Protein AF-A0A925MTS5-F1 (afdb_monomer_lite)

Structure (mmCIF, N/CA/C/O backbone):
data_AF-A0A925MTS5-F1
#
_entry.id   AF-A0A925MTS5-F1
#
loop_
_atom_site.group_PDB
_atom_site.id
_atom_site.type_symbol
_atom_site.label_atom_id
_atom_site.label_alt_id
_atom_site.label_comp_id
_atom_site.label_asym_id
_atom_site.label_entity_id
_atom_site.label_seq_id
_atom_site.pdbx_PDB_ins_code
_atom_site.Cartn_x
_atom_site.Cartn_y
_atom_site.Cartn_z
_atom_site.occupancy
_atom_site.B_iso_or_equiv
_atom_site.auth_seq_id
_atom_site.auth_comp_id
_atom_site.auth_asym_id
_atom_site.auth_atom_id
_atom_site.pdbx_PDB_model_num
ATOM 1 N N . TRP A 1 1 ? 4.353 -8.964 -6.089 1.00 87.31 1 TRP A N 1
ATOM 2 C CA . TRP A 1 1 ? 4.571 -7.599 -5.549 1.00 87.31 1 TRP A CA 1
ATOM 3 C C . TRP A 1 1 ? 5.941 -7.515 -4.865 1.00 87.31 1 TRP A C 1
ATOM 5 O O . TRP A 1 1 ? 6.515 -8.563 -4.602 1.00 87.31 1 TRP A O 1
ATOM 15 N N . GLU A 1 2 ? 6.490 -6.322 -4.579 1.00 94.25 2 GLU A N 1
ATOM 16 C CA . GLU A 1 2 ? 7.805 -6.181 -3.898 1.00 94.25 2 GLU A CA 1
ATOM 17 C C . GLU A 1 2 ? 7.829 -6.882 -2.528 1.00 94.25 2 GLU A C 1
ATOM 19 O O . GLU A 1 2 ? 8.779 -7.600 -2.224 1.00 94.25 2 GLU A O 1
ATOM 24 N N . ASN A 1 3 ? 6.754 -6.755 -1.743 1.00 94.88 3 ASN A N 1
ATOM 25 C CA . ASN A 1 3 ? 6.643 -7.386 -0.426 1.00 94.88 3 ASN A CA 1
ATOM 26 C C . ASN A 1 3 ? 6.758 -8.922 -0.492 1.00 94.88 3 ASN A C 1
ATOM 28 O O . ASN A 1 3 ? 7.378 -9.530 0.372 1.00 94.88 3 ASN A O 1
ATOM 32 N N . GLU A 1 4 ? 6.189 -9.551 -1.526 1.00 93.75 4 GLU A N 1
ATOM 33 C CA . GLU A 1 4 ? 6.253 -11.006 -1.732 1.00 93.75 4 GLU A CA 1
ATOM 34 C C . GLU A 1 4 ? 7.646 -11.455 -2.171 1.00 93.75 4 GLU A C 1
ATOM 36 O O . GLU A 1 4 ? 8.086 -12.531 -1.785 1.00 93.75 4 GLU A O 1
ATOM 41 N N . ALA A 1 5 ? 8.350 -10.636 -2.957 1.00 93.56 5 ALA A N 1
ATOM 42 C CA . ALA A 1 5 ? 9.717 -10.938 -3.363 1.00 93.56 5 ALA A CA 1
ATOM 43 C C . ALA A 1 5 ? 10.683 -10.862 -2.169 1.00 93.56 5 ALA A C 1
ATOM 45 O O . ALA A 1 5 ? 11.510 -11.752 -1.988 1.00 93.56 5 ALA A O 1
ATOM 46 N N . LEU A 1 6 ? 10.529 -9.847 -1.311 1.00 94.25 6 LEU A N 1
ATOM 47 C CA . LEU A 1 6 ? 11.276 -9.740 -0.054 1.00 94.25 6 LEU A CA 1
ATOM 48 C C . LEU A 1 6 ? 10.934 -10.889 0.906 1.00 94.25 6 LEU A C 1
ATOM 50 O O . LEU A 1 6 ? 11.839 -11.468 1.505 1.00 94.25 6 LEU A O 1
ATOM 54 N N . LEU A 1 7 ? 9.656 -11.277 0.988 1.00 94.44 7 LEU A N 1
ATOM 55 C CA . LEU A 1 7 ? 9.232 -12.447 1.757 1.00 94.44 7 LEU A CA 1
ATOM 56 C C . LEU A 1 7 ? 9.855 -13.739 1.210 1.00 94.44 7 LEU A C 1
ATOM 58 O O . LEU A 1 7 ? 10.333 -14.558 1.984 1.00 94.44 7 LEU A O 1
ATOM 62 N N . ALA A 1 8 ? 9.898 -13.923 -0.111 1.00 94.25 8 ALA A N 1
ATOM 63 C CA . ALA A 1 8 ? 10.513 -15.097 -0.722 1.00 94.25 8 ALA A CA 1
ATOM 64 C C . ALA A 1 8 ? 12.014 -15.186 -0.405 1.00 94.25 8 ALA A C 1
ATOM 66 O O . ALA A 1 8 ? 12.491 -16.266 -0.071 1.00 94.25 8 ALA A O 1
ATOM 67 N N . ILE A 1 9 ? 12.743 -14.064 -0.439 1.00 94.00 9 ILE A N 1
ATOM 68 C CA . ILE A 1 9 ? 14.152 -14.020 -0.010 1.00 94.00 9 ILE A CA 1
ATOM 69 C C . ILE A 1 9 ? 14.283 -14.388 1.472 1.00 94.00 9 ILE A C 1
ATOM 71 O O . ILE A 1 9 ? 15.180 -15.150 1.830 1.00 94.00 9 ILE A O 1
ATOM 75 N N . HIS A 1 10 ? 13.395 -13.873 2.328 1.00 92.38 10 HIS A N 1
ATOM 76 C CA . HIS A 1 10 ? 13.394 -14.172 3.761 1.00 92.38 10 HIS A CA 1
ATOM 77 C C . HIS A 1 10 ? 13.138 -15.661 4.053 1.00 92.38 10 HIS A C 1
ATOM 79 O O . HIS A 1 10 ? 13.835 -16.248 4.876 1.00 92.38 10 HIS A O 1
ATOM 85 N N . GLU A 1 11 ? 12.165 -16.277 3.377 1.00 94.50 11 GLU A N 1
ATOM 86 C CA . GLU A 1 11 ? 11.746 -17.663 3.633 1.00 94.50 11 GLU A CA 1
ATOM 87 C C . GLU A 1 11 ? 12.635 -18.710 2.947 1.00 94.50 11 GLU A C 1
ATOM 89 O O . GLU A 1 11 ? 12.911 -19.762 3.521 1.00 94.50 11 GLU A O 1
ATOM 94 N N . LEU A 1 12 ? 13.070 -18.452 1.709 1.00 94.12 12 LEU A N 1
ATOM 95 C CA . LEU A 1 12 ? 13.826 -19.418 0.899 1.00 94.12 12 LEU A CA 1
ATOM 96 C C . LEU A 1 12 ? 15.343 -19.232 1.018 1.00 94.12 12 LEU A C 1
ATOM 98 O O . LEU A 1 12 ? 16.103 -20.157 0.731 1.00 94.12 12 LEU A O 1
ATOM 102 N N . GLY A 1 13 ? 15.781 -18.049 1.447 1.00 90.38 13 GLY A N 1
ATOM 103 C CA . GLY A 1 13 ? 17.179 -17.646 1.486 1.00 90.38 13 GLY A CA 1
ATOM 104 C C . GLY A 1 13 ? 17.657 -17.002 0.173 1.00 90.38 13 GLY A C 1
ATOM 105 O O . GLY A 1 13 ? 17.163 -17.327 -0.912 1.00 90.38 13 GLY A O 1
ATOM 106 N N . PRO A 1 14 ? 18.658 -16.105 0.250 1.00 88.25 14 PRO A N 1
ATOM 107 C CA . PRO A 1 14 ? 19.126 -15.308 -0.889 1.00 88.25 14 PRO A CA 1
ATOM 108 C C . PRO A 1 14 ? 19.841 -16.127 -1.977 1.00 88.25 14 PRO A C 1
ATOM 110 O O . PRO A 1 14 ? 19.995 -15.646 -3.093 1.00 88.25 14 PRO A O 1
ATOM 113 N N . ASP A 1 15 ? 20.254 -17.362 -1.680 1.00 93.25 15 ASP A N 1
ATOM 114 C CA . ASP A 1 15 ? 20.909 -18.249 -2.652 1.00 93.25 15 ASP A CA 1
ATOM 115 C C . ASP A 1 15 ? 19.905 -18.983 -3.561 1.00 93.25 15 ASP A C 1
ATOM 117 O O . ASP A 1 15 ? 20.300 -19.602 -4.549 1.00 93.25 15 ASP A O 1
ATOM 121 N N . GLN A 1 16 ? 18.611 -18.958 -3.217 1.00 95.38 16 GLN A N 1
ATOM 122 C CA . GLN A 1 16 ? 17.549 -19.623 -3.984 1.00 95.38 16 GLN A CA 1
ATOM 123 C C . GLN A 1 16 ? 16.827 -18.668 -4.933 1.00 95.38 16 GLN A C 1
ATOM 125 O O . GLN A 1 16 ? 16.352 -19.084 -5.990 1.00 95.38 16 GLN A O 1
ATOM 130 N N . VAL A 1 17 ? 16.715 -17.396 -4.544 1.00 92.88 17 VAL A N 1
ATOM 131 C CA . VAL A 1 17 ? 15.996 -16.366 -5.295 1.00 92.88 17 VAL A CA 1
ATOM 132 C C . VAL A 1 17 ? 16.724 -15.030 -5.212 1.00 92.88 17 VAL A C 1
ATOM 134 O O . VAL A 1 17 ? 17.207 -14.631 -4.156 1.00 92.88 17 VAL A O 1
ATOM 137 N N . GLU A 1 18 ? 16.742 -14.310 -6.330 1.00 91.00 18 GLU A N 1
ATOM 138 C CA . GLU A 1 18 ? 17.327 -12.976 -6.439 1.00 91.00 18 GLU A CA 1
ATOM 139 C C . GLU A 1 18 ? 16.231 -11.943 -6.734 1.00 91.00 18 GLU A C 1
ATOM 141 O O . GLU A 1 18 ? 15.391 -12.137 -7.617 1.00 91.00 18 GLU A O 1
ATOM 146 N N . LEU A 1 19 ? 16.250 -10.816 -6.014 1.00 91.75 19 LEU A N 1
ATOM 147 C CA . LEU A 1 19 ? 15.412 -9.661 -6.332 1.00 91.75 19 LEU A CA 1
ATOM 148 C C . LEU A 1 19 ? 16.134 -8.759 -7.334 1.00 91.75 19 LEU A C 1
ATOM 150 O O . LEU A 1 19 ? 17.036 -8.006 -6.971 1.00 91.75 19 LEU A O 1
ATOM 154 N N . VAL A 1 20 ? 15.672 -8.785 -8.582 1.00 92.62 20 VAL A N 1
ATOM 155 C CA . VAL A 1 20 ? 16.128 -7.864 -9.628 1.00 92.62 20 VAL A CA 1
ATOM 156 C C . VAL A 1 20 ?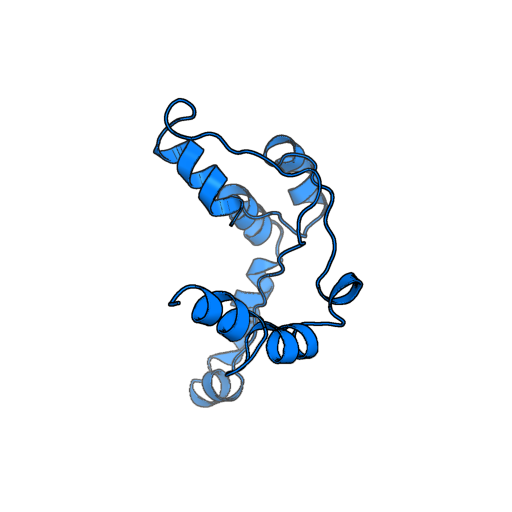 15.218 -6.637 -9.659 1.00 92.62 20 VAL A C 1
ATOM 158 O O . VAL A 1 20 ? 14.042 -6.728 -10.017 1.00 92.62 20 VAL A O 1
ATOM 161 N N . VAL A 1 21 ? 15.766 -5.475 -9.296 1.00 92.88 21 VAL A N 1
ATOM 162 C CA . VAL A 1 21 ? 15.035 -4.201 -9.298 1.00 92.88 21 VAL A CA 1
ATOM 163 C C . VAL A 1 21 ? 15.197 -3.504 -10.657 1.00 92.88 21 VAL A C 1
ATOM 165 O O . VAL A 1 21 ? 16.323 -3.189 -11.048 1.00 92.88 21 VAL A O 1
ATOM 168 N N . PRO A 1 22 ? 14.106 -3.249 -11.406 1.00 94.81 22 PRO A N 1
ATOM 169 C CA . PRO A 1 22 ? 14.189 -2.546 -12.683 1.00 94.81 22 PRO A CA 1
ATOM 170 C C . PRO A 1 22 ? 14.528 -1.057 -12.483 1.00 94.81 22 PRO A C 1
ATOM 172 O O . PRO A 1 22 ? 14.248 -0.494 -11.424 1.00 94.81 22 PRO A O 1
ATOM 175 N N . PRO A 1 23 ? 15.055 -0.365 -13.513 1.00 94.19 23 PRO A N 1
ATOM 176 C CA . PRO A 1 23 ? 15.403 1.058 -13.414 1.00 94.19 23 PRO A CA 1
ATOM 177 C C . PRO A 1 23 ? 14.188 1.977 -13.195 1.00 94.19 23 PRO A C 1
ATOM 179 O O . PRO A 1 23 ? 14.340 3.113 -12.746 1.00 94.19 23 PRO A O 1
ATOM 182 N N . ILE A 1 24 ? 12.987 1.500 -13.529 1.00 96.75 24 ILE A N 1
ATOM 183 C CA . ILE A 1 24 ? 11.717 2.192 -13.329 1.00 96.75 24 ILE A CA 1
ATOM 184 C C . ILE A 1 24 ? 10.620 1.168 -13.028 1.00 96.75 24 ILE A C 1
ATOM 186 O O . ILE A 1 24 ? 10.611 0.076 -13.596 1.00 96.75 24 ILE A O 1
ATOM 190 N N . SER A 1 25 ? 9.689 1.524 -12.147 1.00 97.06 25 SER A N 1
ATOM 191 C CA . SER A 1 25 ? 8.517 0.709 -11.821 1.00 97.06 25 SER A CA 1
ATOM 192 C C . SER A 1 25 ? 7.278 1.582 -11.588 1.00 97.06 25 SER A C 1
ATOM 194 O O . SER A 1 25 ? 7.340 2.806 -11.689 1.00 97.06 25 SER A O 1
ATOM 196 N N . ILE A 1 26 ? 6.140 0.966 -11.276 1.00 97.50 26 ILE A N 1
ATOM 197 C CA . ILE A 1 26 ? 4.904 1.666 -10.913 1.00 97.50 26 ILE A CA 1
ATOM 198 C C . ILE A 1 26 ? 4.757 1.746 -9.388 1.00 97.50 26 ILE A C 1
ATOM 200 O O . ILE A 1 26 ? 5.000 0.767 -8.680 1.00 97.50 26 ILE A O 1
ATOM 204 N N . LEU A 1 27 ? 4.334 2.902 -8.872 1.00 96.69 27 LEU A N 1
ATOM 205 C CA . LEU A 1 27 ? 3.889 3.039 -7.488 1.00 96.69 27 LEU A CA 1
ATOM 206 C C . LEU A 1 27 ? 2.544 2.324 -7.343 1.00 96.69 27 LEU A C 1
ATOM 208 O O . LEU A 1 27 ? 1.522 2.789 -7.845 1.00 96.69 27 LEU A O 1
ATOM 212 N N . ALA A 1 28 ? 2.551 1.185 -6.661 1.00 95.56 28 ALA A N 1
ATOM 213 C CA . ALA A 1 28 ? 1.344 0.423 -6.397 1.00 95.56 28 ALA A CA 1
ATOM 214 C C . ALA A 1 28 ? 0.718 0.855 -5.059 1.00 95.56 28 ALA A C 1
ATOM 216 O O . ALA A 1 28 ? 1.389 0.866 -4.026 1.00 95.56 28 ALA A O 1
ATOM 217 N N . GLU A 1 29 ? -0.569 1.216 -5.074 1.00 93.00 29 GLU A N 1
ATOM 218 C CA . GLU A 1 29 ? -1.263 1.846 -3.939 1.00 93.00 29 GLU A CA 1
ATOM 219 C C . GLU A 1 29 ? -2.503 1.030 -3.526 1.00 93.00 29 GLU A C 1
ATOM 221 O O . GLU A 1 29 ? -3.621 1.337 -3.952 1.00 93.00 29 GLU A O 1
ATOM 226 N N . PRO A 1 30 ? -2.330 -0.038 -2.719 1.00 94.38 30 PRO A N 1
ATOM 227 C CA . PRO A 1 30 ? -3.440 -0.861 -2.249 1.00 94.38 30 PRO A CA 1
ATOM 228 C C . PRO A 1 30 ? -4.461 -0.011 -1.491 1.00 94.38 30 PRO A C 1
ATOM 230 O O . PRO A 1 30 ? -4.161 0.566 -0.446 1.00 94.38 30 PRO A O 1
ATOM 233 N N . SER A 1 31 ? -5.671 0.082 -2.036 1.00 96.38 31 SER A N 1
ATOM 234 C CA . SER A 1 31 ? -6.737 0.914 -1.480 1.00 96.38 31 SER A CA 1
ATOM 235 C C . SER A 1 31 ? -7.552 0.143 -0.444 1.00 96.38 31 SER A C 1
ATOM 237 O O . SER A 1 31 ? -7.860 -1.033 -0.637 1.00 96.38 31 SER A O 1
ATOM 239 N N . VAL A 1 32 ? -7.941 0.818 0.637 1.00 97.88 32 VAL A N 1
ATOM 240 C CA . VAL A 1 32 ? -8.843 0.288 1.669 1.00 97.88 32 VAL A CA 1
ATOM 241 C C . VAL A 1 32 ? -10.080 1.173 1.777 1.00 97.88 32 VAL A C 1
ATOM 243 O O . VAL A 1 32 ? -9.992 2.386 1.596 1.00 97.88 32 VAL A O 1
ATOM 246 N N . ALA A 1 33 ? -11.239 0.581 2.059 1.00 98.19 33 ALA A N 1
ATOM 247 C CA . ALA A 1 33 ? -12.501 1.311 2.125 1.00 98.19 33 ALA A CA 1
ATOM 248 C C . ALA A 1 33 ? -13.466 0.693 3.140 1.00 98.19 33 ALA A C 1
ATOM 250 O O . ALA A 1 33 ? -13.443 -0.515 3.392 1.00 98.19 33 ALA A O 1
ATOM 251 N N . LEU A 1 34 ? -14.350 1.528 3.692 1.00 97.94 34 LEU A N 1
ATOM 252 C CA . LEU A 1 34 ? -15.551 1.043 4.361 1.00 97.94 34 LEU A CA 1
ATOM 253 C C . LEU A 1 34 ? -16.588 0.608 3.330 1.00 97.94 34 LEU A C 1
ATOM 255 O O . LEU A 1 34 ? -16.744 1.225 2.282 1.00 97.94 34 LEU A O 1
ATOM 259 N N . VAL A 1 35 ? -17.345 -0.431 3.676 1.00 98.44 35 VAL A N 1
ATOM 260 C CA . VAL A 1 35 ? -18.520 -0.853 2.911 1.00 98.44 35 VAL A CA 1
ATOM 261 C C . VAL A 1 35 ? -19.763 -0.411 3.677 1.00 98.44 35 VAL A C 1
ATOM 263 O O . VAL A 1 35 ? -20.244 -1.140 4.549 1.00 98.44 35 VAL A O 1
ATOM 266 N N . ASP A 1 36 ? -20.262 0.790 3.371 1.00 98.44 36 ASP A N 1
ATOM 267 C CA . ASP A 1 36 ? -21.319 1.474 4.134 1.00 98.44 36 ASP A CA 1
ATOM 268 C C . ASP A 1 36 ? -22.546 0.593 4.389 1.00 98.44 36 ASP A C 1
ATOM 270 O O . ASP A 1 36 ? -22.945 0.369 5.532 1.00 98.44 36 ASP A O 1
ATOM 274 N N . THR A 1 37 ? -23.079 -0.019 3.330 1.00 98.50 37 THR A N 1
ATOM 275 C CA . THR A 1 37 ? -24.279 -0.868 3.405 1.00 98.50 37 THR A CA 1
ATOM 276 C C . THR A 1 37 ? -24.118 -2.050 4.364 1.00 98.50 37 THR A C 1
ATOM 278 O O . THR A 1 37 ? -25.084 -2.468 5.007 1.00 98.50 37 THR A O 1
ATOM 281 N N . VAL A 1 38 ? -22.905 -2.593 4.494 1.00 98.50 38 VAL A N 1
ATOM 282 C CA . VAL A 1 38 ? -22.614 -3.731 5.373 1.00 98.50 38 VAL A CA 1
ATOM 283 C C . VAL A 1 38 ? -22.444 -3.270 6.812 1.00 98.50 38 VAL A C 1
ATOM 285 O O . VAL A 1 38 ? -23.009 -3.892 7.715 1.00 98.50 38 VAL A O 1
ATOM 288 N N . VAL A 1 39 ? -21.676 -2.202 7.041 1.00 98.62 39 VAL A N 1
ATOM 289 C CA . VAL A 1 39 ? -21.396 -1.732 8.401 1.00 98.62 39 VAL A CA 1
ATOM 290 C C . VAL A 1 39 ? -22.628 -1.136 9.072 1.00 98.62 39 VAL A C 1
ATOM 292 O O . VAL A 1 39 ? -22.788 -1.313 10.280 1.00 98.62 39 VAL A O 1
ATOM 295 N N . ASP A 1 40 ? -23.523 -0.514 8.302 1.00 98.44 40 ASP A N 1
ATOM 296 C CA . ASP A 1 40 ? -24.778 0.039 8.811 1.00 98.44 40 ASP A CA 1
ATOM 297 C C . ASP A 1 40 ? -25.762 -1.078 9.146 1.00 98.44 40 ASP A C 1
ATOM 299 O O . ASP A 1 40 ? -26.318 -1.110 10.243 1.00 98.44 40 ASP A O 1
ATOM 303 N N . LYS A 1 41 ? -25.897 -2.074 8.260 1.00 98.50 41 LYS A N 1
ATOM 304 C CA . LYS A 1 41 ? -26.743 -3.250 8.506 1.00 98.50 41 LYS A CA 1
ATOM 305 C C . LYS A 1 41 ? -26.294 -4.050 9.732 1.00 98.50 41 LYS A C 1
ATOM 307 O O . LYS A 1 41 ? -27.133 -4.610 10.433 1.00 98.50 41 LYS A O 1
ATOM 312 N N . LYS A 1 42 ? -24.982 -4.154 9.968 1.00 98.38 42 LYS A N 1
ATOM 313 C CA . LYS A 1 42 ? -24.408 -4.922 11.086 1.00 98.38 42 LYS A CA 1
ATOM 314 C C . LYS A 1 42 ? -24.189 -4.094 12.356 1.00 98.38 42 LYS A C 1
ATOM 316 O O . LYS A 1 42 ? -23.821 -4.667 13.376 1.00 98.38 42 LYS A O 1
ATOM 321 N N . GLY A 1 43 ? -24.376 -2.773 12.307 1.00 98.31 43 GLY A N 1
ATOM 322 C CA . GLY A 1 43 ? -24.075 -1.882 13.430 1.00 98.31 43 GLY A CA 1
ATOM 323 C C . GLY A 1 43 ? -22.586 -1.833 13.801 1.00 98.31 43 GLY A C 1
ATOM 324 O O . GLY A 1 43 ? -22.246 -1.549 14.945 1.00 98.31 43 GLY A O 1
ATOM 325 N N . THR A 1 44 ? -21.682 -2.121 12.857 1.00 98.69 44 THR A N 1
ATOM 326 C CA . THR A 1 44 ? -20.230 -2.245 13.102 1.00 98.69 44 THR A CA 1
ATOM 327 C C . THR A 1 44 ? -19.416 -1.045 12.620 1.00 98.69 44 THR A C 1
ATOM 329 O O . THR A 1 44 ? -18.188 -1.103 12.654 1.00 98.69 44 THR A O 1
ATOM 332 N N . ARG A 1 45 ? -20.062 0.041 12.171 1.00 98.69 45 ARG A N 1
ATOM 333 C CA . ARG A 1 45 ? -19.399 1.211 11.561 1.00 98.69 45 ARG A CA 1
ATOM 334 C C . ARG A 1 45 ? -18.224 1.736 12.380 1.00 98.69 45 ARG A C 1
ATOM 336 O O . ARG A 1 45 ? -17.110 1.764 11.873 1.00 98.69 45 ARG A O 1
ATOM 343 N N . LYS A 1 46 ? -18.446 2.045 13.661 1.00 98.62 46 LYS A N 1
ATOM 344 C CA . LYS A 1 46 ? -17.398 2.586 14.545 1.00 98.62 46 LYS A CA 1
ATOM 345 C C . LYS A 1 46 ? -16.168 1.676 14.636 1.00 98.62 46 LYS A C 1
ATOM 347 O O . LYS A 1 46 ? -15.044 2.160 14.613 1.00 98.62 46 LYS A O 1
ATOM 352 N N . LEU A 1 47 ? -16.379 0.361 14.733 1.00 98.50 47 LEU A N 1
ATOM 353 C CA . LEU A 1 47 ? -15.285 -0.609 14.815 1.00 98.50 47 LEU A CA 1
ATOM 354 C C . LEU A 1 47 ? -14.526 -0.718 13.486 1.00 98.50 47 LEU A C 1
ATOM 356 O O . LEU A 1 47 ? -13.301 -0.760 13.487 1.00 98.50 47 LEU A O 1
ATOM 360 N N . ALA A 1 48 ? -15.241 -0.740 12.359 1.00 98.62 48 ALA A N 1
ATOM 361 C CA . ALA A 1 48 ? -14.633 -0.801 11.031 1.00 98.62 48 ALA A CA 1
ATOM 362 C C . ALA A 1 48 ? -13.840 0.476 10.695 1.00 98.62 48 ALA A C 1
ATOM 364 O O . ALA A 1 48 ? -12.736 0.387 10.165 1.00 98.62 48 ALA A O 1
ATOM 365 N N . GLU A 1 49 ? -14.363 1.653 11.053 1.00 98.62 49 GLU A N 1
ATOM 366 C CA . GLU A 1 49 ? -13.652 2.933 10.936 1.00 98.62 49 GLU A CA 1
ATOM 367 C C . GLU A 1 49 ? -12.369 2.934 11.764 1.00 98.62 49 GLU A C 1
ATOM 369 O O . GLU A 1 49 ? -11.301 3.228 11.228 1.00 98.62 49 GLU A O 1
ATOM 374 N N . ALA A 1 50 ? -12.448 2.531 13.036 1.00 98.69 50 ALA A N 1
ATOM 375 C CA . ALA A 1 50 ? -11.276 2.433 13.900 1.00 98.69 50 ALA A CA 1
ATOM 376 C C . ALA A 1 50 ? -10.233 1.446 13.349 1.00 98.69 50 ALA A C 1
ATOM 378 O O . ALA A 1 50 ? -9.039 1.730 13.397 1.00 98.69 50 ALA A O 1
ATOM 379 N N . TYR A 1 51 ? -10.670 0.316 12.783 1.00 98.50 51 TYR A N 1
ATOM 380 C CA . TYR A 1 51 ? -9.782 -0.657 12.149 1.00 98.50 51 TYR A CA 1
ATOM 381 C C . TYR A 1 51 ? -9.008 -0.047 10.971 1.00 98.50 51 TYR A C 1
ATOM 383 O O . TYR A 1 51 ? -7.784 -0.159 10.932 1.00 98.50 51 TYR A O 1
ATOM 391 N N . LEU A 1 52 ? -9.686 0.646 10.047 1.00 98.44 52 LEU A N 1
ATOM 392 C CA . LEU A 1 52 ? -9.004 1.285 8.916 1.00 98.44 52 LEU A CA 1
ATOM 393 C C . LEU A 1 52 ? -8.098 2.431 9.364 1.00 98.44 52 LEU A C 1
ATOM 395 O O . LEU A 1 52 ? -6.977 2.536 8.881 1.00 98.44 52 LEU A O 1
ATOM 399 N N . GLN A 1 53 ? -8.541 3.260 10.311 1.00 98.44 53 GLN A N 1
ATOM 400 C CA . GLN A 1 53 ? -7.718 4.338 10.866 1.00 98.44 53 GLN A CA 1
ATOM 401 C C . GLN A 1 53 ? -6.460 3.793 11.552 1.00 98.44 53 GLN A C 1
ATOM 403 O O . GLN A 1 53 ? -5.389 4.385 11.427 1.00 98.44 53 GLN A O 1
ATOM 408 N N . TYR A 1 54 ? -6.557 2.640 12.222 1.00 98.56 54 TYR A N 1
ATOM 409 C CA . TYR A 1 54 ? -5.414 2.003 12.871 1.00 98.56 54 TYR A CA 1
ATOM 410 C C . TYR A 1 54 ? -4.301 1.639 11.882 1.00 98.56 54 TYR A C 1
ATOM 412 O O . TYR A 1 54 ? -3.125 1.763 12.233 1.00 98.56 54 TYR A O 1
ATOM 420 N N . LEU A 1 55 ? -4.644 1.275 10.637 1.00 98.44 55 LEU A N 1
ATOM 421 C CA . LEU A 1 55 ? -3.659 1.003 9.580 1.00 98.44 55 LEU A CA 1
ATOM 422 C C . LEU A 1 55 ? -2.716 2.193 9.350 1.00 98.44 55 LEU A C 1
ATOM 424 O O . LEU A 1 55 ? -1.560 1.983 8.997 1.00 98.44 55 LEU A O 1
ATOM 428 N N . TYR A 1 56 ? -3.179 3.422 9.591 1.00 97.88 56 TYR A N 1
ATOM 429 C CA . TYR A 1 56 ? -2.419 4.661 9.393 1.00 97.88 56 TYR A CA 1
ATOM 430 C C . TYR A 1 56 ? -1.762 5.197 10.670 1.00 97.88 56 TYR A C 1
ATOM 432 O O . TYR A 1 56 ? -1.143 6.257 10.645 1.00 97.88 56 TYR A O 1
ATOM 440 N N . THR A 1 57 ? -1.867 4.483 11.790 1.00 98.50 57 THR A N 1
ATOM 441 C CA . THR A 1 57 ? -1.098 4.820 12.995 1.00 98.50 57 THR A CA 1
ATOM 442 C C . THR A 1 57 ? 0.367 4.408 12.830 1.00 98.50 57 THR A C 1
ATOM 444 O O . THR A 1 57 ? 0.644 3.468 12.079 1.00 98.50 57 THR A O 1
ATOM 447 N N . PRO A 1 58 ? 1.311 4.992 13.592 1.00 98.25 58 PRO A N 1
ATOM 448 C CA . PRO A 1 58 ? 2.704 4.544 13.575 1.00 98.25 58 PRO A CA 1
ATOM 449 C C . PRO A 1 58 ? 2.862 3.039 13.843 1.00 98.25 58 PRO A C 1
ATOM 451 O O . PRO A 1 58 ? 3.714 2.389 13.246 1.00 98.25 58 PRO A O 1
ATOM 454 N N . ALA A 1 59 ? 2.007 2.457 14.694 1.00 98.25 59 ALA A N 1
ATOM 455 C CA . ALA A 1 59 ? 2.000 1.019 14.960 1.00 98.25 59 ALA A CA 1
ATOM 456 C C . ALA A 1 59 ? 1.540 0.198 13.742 1.00 98.25 59 ALA A C 1
ATOM 458 O O . ALA A 1 59 ? 2.191 -0.783 13.385 1.00 98.25 59 ALA A O 1
ATOM 459 N N . GLY A 1 60 ? 0.455 0.610 13.076 1.00 98.50 60 GLY A N 1
ATOM 460 C CA . GLY A 1 60 ? -0.016 -0.026 11.842 1.00 98.50 60 GLY A CA 1
ATOM 461 C C . GLY A 1 60 ? 1.004 0.077 10.705 1.00 98.50 60 GLY A C 1
ATOM 462 O O . GLY A 1 60 ? 1.254 -0.896 9.997 1.00 98.50 60 GLY A O 1
ATOM 463 N N . GLN A 1 61 ? 1.670 1.223 10.585 1.00 98.56 61 GLN A N 1
ATOM 464 C CA . GLN A 1 61 ? 2.703 1.458 9.578 1.00 98.56 61 GLN A CA 1
ATOM 465 C C . GLN A 1 61 ? 3.989 0.672 9.871 1.00 98.56 61 GLN A C 1
ATOM 467 O O . GLN A 1 61 ? 4.594 0.129 8.949 1.00 98.56 61 GLN A O 1
ATOM 472 N N . ALA A 1 62 ? 4.378 0.524 11.141 1.00 98.00 62 ALA A N 1
ATOM 473 C CA . ALA A 1 62 ? 5.490 -0.346 11.529 1.00 98.00 62 ALA A CA 1
ATOM 474 C C . ALA A 1 62 ? 5.192 -1.826 11.227 1.00 98.00 62 ALA A C 1
ATOM 476 O O . ALA A 1 62 ? 6.078 -2.560 10.791 1.00 98.00 62 ALA A O 1
ATOM 477 N N . LEU A 1 63 ? 3.939 -2.267 11.401 1.00 98.12 63 LEU A N 1
ATOM 478 C CA . LEU A 1 63 ? 3.509 -3.602 10.973 1.00 98.12 63 LEU A CA 1
ATOM 479 C C . LEU A 1 63 ? 3.585 -3.763 9.451 1.00 98.12 63 LEU A C 1
ATOM 481 O O . LEU A 1 63 ? 4.056 -4.797 8.985 1.00 98.12 63 LEU A O 1
ATOM 485 N N . ALA A 1 64 ? 3.174 -2.752 8.682 1.00 98.06 64 ALA A N 1
ATOM 486 C CA . ALA A 1 64 ? 3.299 -2.775 7.227 1.00 98.06 64 ALA A CA 1
ATOM 487 C C . ALA A 1 64 ? 4.765 -2.977 6.798 1.00 98.06 64 ALA A C 1
ATOM 489 O O . ALA A 1 64 ? 5.048 -3.898 6.032 1.00 98.06 64 ALA A O 1
ATOM 490 N N . ALA A 1 65 ? 5.696 -2.206 7.371 1.00 97.56 65 ALA A N 1
ATOM 491 C CA . ALA A 1 65 ? 7.127 -2.336 7.096 1.00 97.56 65 ALA A CA 1
ATOM 492 C C . ALA A 1 65 ? 7.687 -3.712 7.496 1.00 97.56 65 ALA A C 1
ATOM 494 O O . ALA A 1 65 ? 8.387 -4.345 6.707 1.00 97.56 65 ALA A O 1
ATOM 495 N N . ARG A 1 66 ? 7.306 -4.228 8.675 1.00 96.50 66 ARG A N 1
ATOM 496 C CA . ARG A 1 66 ? 7.669 -5.583 9.128 1.00 96.50 66 ARG A CA 1
ATOM 497 C C . ARG A 1 66 ? 7.236 -6.669 8.138 1.00 96.50 66 ARG A C 1
ATOM 499 O O . ARG A 1 66 ? 7.912 -7.684 8.023 1.00 96.50 66 ARG A O 1
ATOM 506 N N . HIS A 1 67 ? 6.117 -6.463 7.450 1.00 96.88 67 HIS A N 1
ATOM 507 C CA . HIS A 1 67 ? 5.600 -7.359 6.415 1.00 96.88 67 HIS A CA 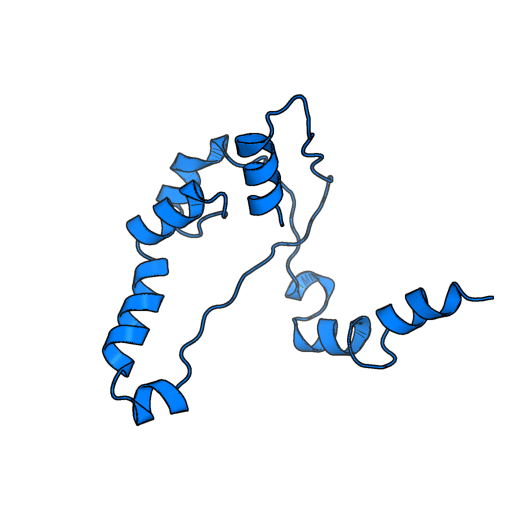1
ATOM 508 C C . HIS A 1 67 ? 5.987 -6.919 4.993 1.00 96.88 67 HIS A C 1
ATOM 510 O O . HIS A 1 67 ? 5.315 -7.281 4.028 1.00 96.88 67 HIS A O 1
ATOM 516 N N . HIS A 1 68 ? 7.081 -6.164 4.863 1.00 96.69 68 HIS A N 1
ATOM 517 C CA . HIS A 1 68 ? 7.705 -5.766 3.601 1.00 96.69 68 HIS A CA 1
ATOM 518 C C . HIS A 1 68 ? 6.858 -4.844 2.708 1.00 96.69 68 HIS A C 1
ATOM 520 O O . HIS A 1 68 ? 7.127 -4.715 1.515 1.00 96.69 68 HIS A O 1
ATOM 526 N N . PHE A 1 69 ? 5.848 -4.172 3.259 1.00 97.56 69 PHE A N 1
ATOM 527 C CA . PHE A 1 69 ? 5.133 -3.102 2.566 1.00 97.56 69 PHE A CA 1
ATOM 528 C C . PHE A 1 69 ? 5.786 -1.754 2.863 1.00 97.56 69 PHE A C 1
ATOM 530 O O . PHE A 1 69 ? 6.100 -1.454 4.013 1.00 97.56 69 PHE A O 1
ATOM 537 N N . ARG A 1 70 ? 5.930 -0.902 1.842 1.00 97.19 70 ARG A N 1
ATOM 538 C CA . ARG A 1 70 ? 6.434 0.466 2.023 1.00 97.19 70 ARG A CA 1
ATOM 539 C C . ARG A 1 70 ? 5.426 1.305 2.831 1.00 97.19 70 ARG A C 1
ATOM 541 O O . ARG A 1 70 ? 4.310 1.519 2.345 1.00 97.19 70 ARG A O 1
ATOM 548 N N . PRO A 1 71 ? 5.780 1.791 4.035 1.00 97.50 71 PRO A N 1
ATOM 549 C CA . PRO A 1 71 ? 4.893 2.626 4.840 1.00 97.50 71 PRO A CA 1
ATOM 550 C C . PRO A 1 71 ? 4.762 4.043 4.255 1.00 97.50 71 PRO A C 1
ATOM 552 O O . PRO A 1 71 ? 5.641 4.535 3.549 1.00 97.50 71 PRO A O 1
ATOM 555 N N . ARG A 1 72 ? 3.647 4.709 4.564 1.00 96.50 72 ARG A N 1
ATOM 556 C CA . ARG A 1 72 ? 3.336 6.106 4.215 1.00 96.50 72 ARG A CA 1
ATOM 557 C C . ARG A 1 72 ? 3.676 7.099 5.314 1.00 96.50 72 ARG A C 1
ATOM 559 O O . ARG A 1 72 ? 3.903 8.266 5.011 1.00 96.50 72 ARG A O 1
ATOM 566 N N . ASP A 1 73 ? 3.691 6.649 6.564 1.00 97.94 73 ASP A N 1
ATOM 567 C CA . ASP A 1 73 ? 4.199 7.458 7.669 1.00 97.94 73 ASP A CA 1
ATOM 568 C C . ASP A 1 73 ? 5.694 7.722 7.452 1.00 97.94 73 ASP A C 1
ATOM 570 O O . ASP A 1 73 ? 6.476 6.787 7.270 1.00 97.94 73 ASP A O 1
ATOM 574 N N . THR A 1 74 ? 6.083 8.997 7.425 1.00 97.19 74 THR A N 1
ATOM 575 C CA . THR A 1 74 ? 7.442 9.418 7.063 1.00 97.19 74 THR A CA 1
ATOM 576 C C . THR A 1 74 ? 8.480 9.001 8.095 1.00 97.19 74 THR A C 1
ATOM 578 O O . THR A 1 74 ? 9.605 8.671 7.723 1.00 97.19 74 THR A O 1
ATOM 581 N N . ASP A 1 75 ? 8.110 8.969 9.375 1.00 97.81 75 ASP A N 1
ATOM 582 C CA . ASP A 1 75 ? 9.021 8.607 10.459 1.00 97.81 75 ASP A CA 1
ATOM 583 C C . ASP A 1 75 ? 9.267 7.098 10.465 1.00 97.81 75 ASP A C 1
ATOM 585 O O . ASP A 1 75 ? 10.393 6.642 10.679 1.00 97.81 75 ASP A O 1
ATOM 589 N N . VAL A 1 76 ? 8.225 6.304 10.199 1.00 97.94 76 VAL A N 1
ATOM 590 C CA . VA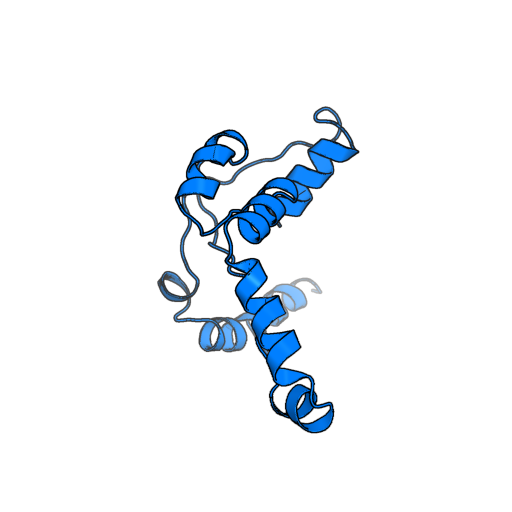L A 1 76 ? 8.357 4.855 10.015 1.00 97.94 76 VAL A CA 1
ATOM 591 C C . VAL A 1 76 ? 9.128 4.549 8.728 1.00 97.94 76 VAL A C 1
ATOM 593 O O . VAL A 1 76 ? 10.047 3.733 8.756 1.00 97.94 76 VAL A O 1
ATOM 596 N N . ALA A 1 77 ? 8.830 5.229 7.619 1.00 96.56 77 ALA A N 1
ATOM 597 C CA . ALA A 1 77 ? 9.545 5.046 6.356 1.00 96.56 77 ALA A CA 1
ATOM 598 C C . ALA A 1 77 ? 11.045 5.339 6.487 1.00 96.56 77 ALA A C 1
ATOM 600 O O . ALA A 1 77 ? 11.861 4.558 6.004 1.00 96.56 77 ALA A O 1
ATOM 601 N N . ALA A 1 78 ? 11.418 6.412 7.192 1.00 96.88 78 ALA A N 1
ATOM 602 C CA . ALA A 1 78 ? 12.817 6.748 7.443 1.00 96.88 78 ALA A CA 1
ATOM 603 C C . ALA A 1 78 ? 13.543 5.662 8.257 1.00 96.88 78 ALA A C 1
ATOM 605 O O . ALA A 1 78 ? 14.682 5.318 7.948 1.00 96.88 78 ALA A O 1
ATOM 606 N N . LYS A 1 79 ? 12.880 5.074 9.264 1.00 97.19 79 LYS A N 1
ATOM 607 C CA . LYS A 1 79 ? 13.450 3.984 10.082 1.00 97.19 79 LYS A CA 1
ATOM 608 C C . LYS A 1 79 ? 13.687 2.694 9.297 1.00 97.19 79 LYS A C 1
ATOM 610 O O . LYS A 1 79 ? 14.588 1.945 9.651 1.00 97.19 79 LYS A O 1
ATOM 615 N N . HIS A 1 80 ? 12.891 2.456 8.258 1.00 96.31 80 HIS A N 1
ATOM 616 C CA . HIS A 1 80 ? 12.937 1.251 7.427 1.00 96.31 80 HIS A CA 1
ATOM 617 C C . HIS A 1 80 ? 13.562 1.494 6.046 1.00 96.31 80 HIS A C 1
ATOM 619 O O . HIS A 1 80 ? 13.441 0.662 5.153 1.00 96.31 80 HIS A O 1
ATOM 625 N N . GLN A 1 81 ? 14.243 2.626 5.836 1.00 93.94 81 GLN A N 1
ATOM 626 C CA . GLN A 1 81 ? 14.799 2.972 4.526 1.00 93.94 81 GLN A CA 1
ATOM 627 C C . GLN A 1 81 ? 15.814 1.933 4.017 1.00 93.94 81 GLN A C 1
ATOM 629 O O . GLN A 1 81 ? 15.896 1.710 2.814 1.00 93.94 81 GLN A O 1
ATOM 634 N N . SER A 1 82 ? 16.563 1.284 4.913 1.00 94.38 82 SER A N 1
ATOM 635 C CA . SER A 1 82 ? 17.512 0.216 4.567 1.00 94.38 82 SER A CA 1
ATOM 636 C C . SER A 1 82 ? 16.851 -1.062 4.056 1.00 94.38 82 SER A C 1
ATOM 638 O O . SER A 1 82 ? 17.509 -1.846 3.377 1.00 94.38 82 SER A O 1
ATOM 640 N N . ASP A 1 83 ? 15.574 -1.274 4.375 1.00 93.06 83 ASP A N 1
ATOM 641 C CA . ASP A 1 83 ? 14.852 -2.506 4.048 1.00 93.06 83 ASP A CA 1
ATOM 642 C C . ASP A 1 83 ? 14.349 -2.491 2.595 1.00 93.06 83 ASP A C 1
ATOM 644 O O . ASP A 1 83 ? 14.002 -3.531 2.036 1.00 93.06 83 ASP A O 1
ATOM 648 N N . PHE A 1 84 ? 14.325 -1.310 1.968 1.00 93.62 84 PHE A N 1
ATOM 649 C CA . PHE A 1 84 ? 13.786 -1.097 0.632 1.0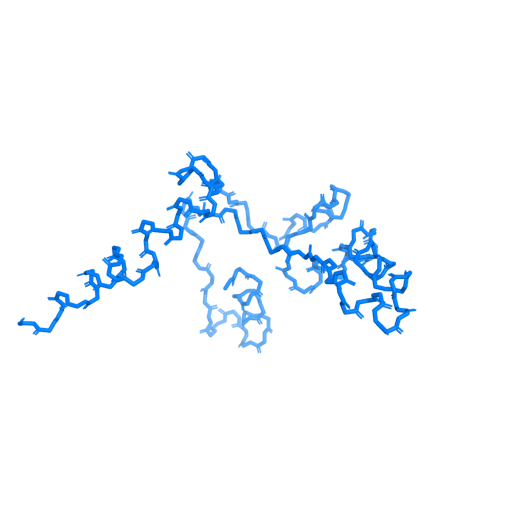0 93.62 84 PHE A CA 1
ATOM 650 C C . PHE A 1 84 ? 14.823 -0.449 -0.276 1.00 93.62 84 PHE A C 1
ATOM 652 O O . PHE A 1 84 ? 15.289 0.663 -0.025 1.00 93.62 84 PHE A O 1
ATOM 659 N N . GLN A 1 85 ? 15.128 -1.095 -1.400 1.00 92.25 85 GLN A N 1
ATOM 660 C CA . GLN A 1 85 ? 16.009 -0.485 -2.391 1.00 92.25 85 GLN A CA 1
ATOM 661 C C . GLN A 1 85 ? 15.386 0.817 -2.938 1.00 92.25 85 GLN A C 1
ATOM 663 O O . GLN A 1 85 ? 14.163 0.882 -3.146 1.00 92.25 85 GLN A O 1
ATOM 668 N N . PRO A 1 86 ? 16.190 1.870 -3.179 1.00 91.81 86 PRO A N 1
ATOM 669 C CA . PRO A 1 86 ? 15.724 3.056 -3.884 1.00 91.81 86 PRO A CA 1
ATOM 670 C C . PRO A 1 86 ? 15.169 2.674 -5.258 1.00 91.81 86 PRO A C 1
ATOM 672 O O . PRO A 1 86 ? 15.810 1.941 -6.007 1.00 91.81 86 PRO A O 1
ATOM 675 N N . LEU A 1 87 ? 13.981 3.175 -5.592 1.00 93.25 87 LEU A N 1
ATOM 676 C CA . LEU A 1 87 ? 13.291 2.829 -6.830 1.00 93.25 87 LEU A CA 1
ATOM 677 C C . LEU A 1 87 ? 12.604 4.060 -7.411 1.00 93.25 87 LEU A C 1
ATOM 679 O O . LEU A 1 87 ? 11.785 4.703 -6.753 1.00 93.25 87 LEU A O 1
ATOM 683 N N . THR A 1 88 ? 12.915 4.362 -8.667 1.00 95.75 88 THR A N 1
ATOM 684 C CA . THR A 1 88 ? 12.183 5.367 -9.436 1.00 95.75 88 THR A CA 1
ATOM 685 C C . THR A 1 88 ? 10.816 4.803 -9.795 1.00 95.75 88 THR A C 1
ATOM 687 O O . THR A 1 88 ? 10.720 3.752 -10.434 1.00 95.75 88 THR A O 1
ATOM 690 N N . THR A 1 89 ? 9.754 5.501 -9.397 1.00 97.00 89 THR A N 1
ATOM 691 C CA . THR A 1 89 ? 8.379 5.085 -9.683 1.00 97.00 89 THR A CA 1
ATOM 692 C C . THR A 1 89 ? 7.595 6.158 -10.424 1.00 97.00 89 THR A C 1
ATOM 694 O O . THR A 1 89 ? 7.841 7.350 -10.249 1.00 97.00 89 THR A O 1
ATOM 697 N N . PHE A 1 90 ? 6.640 5.727 -11.247 1.00 97.69 90 PHE A N 1
ATOM 698 C CA . PHE A 1 90 ? 5.563 6.571 -11.768 1.00 97.69 90 PHE A CA 1
ATOM 699 C C . PHE A 1 90 ? 4.223 6.159 -11.153 1.00 97.69 90 PHE A C 1
ATOM 701 O O . PHE A 1 90 ? 4.053 5.014 -10.730 1.00 97.69 90 PHE A O 1
ATOM 708 N N . THR A 1 91 ? 3.256 7.071 -11.116 1.00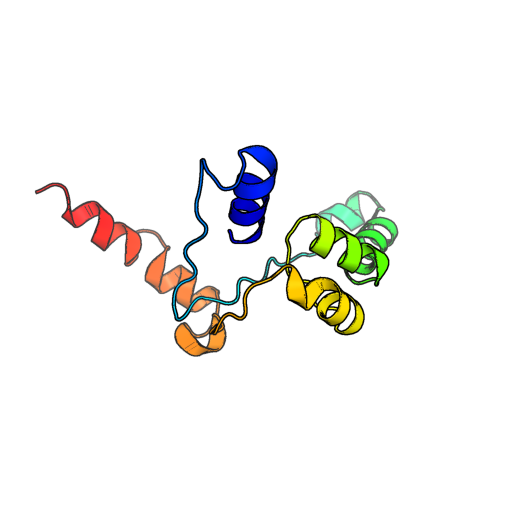 97.94 91 THR A N 1
ATOM 709 C CA . THR A 1 91 ? 1.899 6.770 -10.638 1.00 97.94 91 THR A CA 1
ATOM 710 C C . THR A 1 91 ? 0.967 6.410 -11.786 1.00 97.94 91 THR A C 1
ATOM 712 O O . THR A 1 91 ? 1.228 6.704 -12.958 1.00 97.94 91 THR A O 1
ATOM 715 N N . ILE A 1 92 ? -0.164 5.793 -11.446 1.00 97.75 92 ILE A N 1
ATOM 716 C CA . ILE A 1 92 ? -1.186 5.483 -12.441 1.00 97.75 92 ILE A CA 1
ATOM 717 C C . ILE A 1 92 ? -1.763 6.738 -13.111 1.00 97.75 92 ILE A C 1
ATOM 719 O O . ILE A 1 92 ? -2.056 6.722 -14.306 1.00 97.75 92 ILE A O 1
ATOM 723 N N . ASP A 1 93 ? -1.875 7.842 -12.375 1.00 97.56 93 ASP A N 1
ATOM 724 C CA . ASP A 1 93 ? -2.389 9.102 -12.910 1.00 97.56 93 ASP A CA 1
ATOM 725 C C . ASP A 1 93 ? -1.425 9.722 -13.924 1.00 97.56 93 ASP A C 1
ATOM 727 O O . ASP A 1 93 ? -1.859 10.172 -14.982 1.00 97.56 93 ASP A O 1
ATOM 731 N N . GLN A 1 94 ? -0.118 9.686 -13.640 1.00 97.44 94 GLN A N 1
ATOM 732 C CA . GLN A 1 94 ? 0.917 10.278 -14.494 1.00 97.44 94 GLN A CA 1
ATOM 733 C C . GLN A 1 94 ? 0.980 9.648 -15.890 1.00 97.44 94 GLN A C 1
ATOM 735 O O . GLN A 1 94 ? 1.223 10.353 -16.866 1.00 97.44 94 GLN A O 1
ATOM 740 N N . VAL A 1 95 ? 0.792 8.327 -15.984 1.00 97.62 95 VAL A N 1
ATOM 741 C CA . VAL A 1 95 ? 1.019 7.574 -17.231 1.00 97.62 95 VAL A CA 1
ATOM 742 C C . VAL A 1 95 ? -0.282 7.124 -17.891 1.00 97.62 95 VAL A C 1
ATOM 744 O O . VAL A 1 95 ? -0.362 7.088 -19.118 1.00 97.62 95 VAL A O 1
ATOM 747 N N . PHE A 1 96 ? -1.309 6.794 -17.105 1.00 97.31 96 PHE A N 1
ATOM 748 C CA . PHE A 1 96 ? -2.536 6.176 -17.615 1.00 97.31 96 PHE A CA 1
ATOM 749 C C . PHE A 1 96 ? -3.795 7.025 -17.415 1.00 97.31 96 PHE A C 1
ATOM 751 O O . PHE A 1 96 ? -4.860 6.628 -17.883 1.00 97.31 96 PHE A O 1
ATOM 758 N N . GLY A 1 97 ? -3.703 8.179 -16.742 1.00 96.94 97 GLY A N 1
ATOM 759 C CA . GLY A 1 97 ? -4.863 9.034 -16.465 1.00 96.94 97 GLY A CA 1
ATOM 760 C C . GLY A 1 97 ? -5.828 8.448 -15.425 1.00 96.94 97 GLY A C 1
ATOM 761 O O . GLY A 1 97 ? -7.019 8.764 -15.438 1.00 96.94 97 GLY A O 1
ATOM 762 N N . GLY A 1 98 ? -5.325 7.573 -14.551 1.00 97.81 98 GLY A N 1
ATOM 763 C CA . GLY A 1 98 ? -6.076 6.978 -13.448 1.00 97.81 98 GLY A CA 1
ATOM 764 C C . GLY A 1 98 ? -6.653 5.592 -13.746 1.00 97.81 98 GLY A C 1
ATOM 765 O O . GLY A 1 98 ? -6.693 5.122 -14.887 1.00 97.81 98 GLY A O 1
ATOM 766 N N . TRP A 1 99 ? -7.119 4.921 -12.687 1.00 97.69 99 TRP A N 1
ATOM 767 C CA . TRP A 1 99 ? -7.547 3.515 -12.733 1.00 97.69 99 TRP A CA 1
ATOM 768 C C . TRP A 1 99 ? -8.660 3.235 -13.740 1.00 97.69 99 TRP A C 1
ATOM 770 O O . TRP A 1 99 ? -8.602 2.222 -14.429 1.00 97.69 99 TRP A O 1
ATOM 780 N N . GLN A 1 100 ? -9.648 4.122 -13.877 1.00 97.88 100 GLN A N 1
ATOM 781 C CA . GLN A 1 100 ? -10.762 3.896 -14.800 1.00 97.88 100 GLN A CA 1
ATOM 782 C C . GLN A 1 100 ? -10.292 3.832 -16.261 1.00 97.88 100 GLN A C 1
ATOM 784 O O . GLN A 1 100 ? -10.687 2.933 -17.003 1.00 97.88 100 GLN A O 1
ATOM 789 N N . GLN A 1 101 ? -9.424 4.763 -16.666 1.00 98.06 101 GLN A N 1
ATOM 790 C CA . GLN A 1 101 ? -8.880 4.810 -18.023 1.00 98.06 101 GLN A CA 1
ATOM 791 C C . GLN A 1 101 ? -7.948 3.623 -18.280 1.00 98.06 101 GLN A C 1
ATOM 793 O O . GLN A 1 101 ? -8.067 2.964 -19.317 1.00 98.06 101 GLN A O 1
ATOM 798 N N . ALA A 1 102 ? -7.079 3.306 -17.314 1.00 98.12 102 ALA A N 1
ATOM 799 C CA . ALA A 1 102 ? -6.191 2.152 -17.385 1.00 98.12 102 ALA A CA 1
ATOM 800 C C . ALA A 1 102 ? -6.984 0.841 -17.542 1.00 98.12 102 ALA A C 1
ATOM 802 O O . ALA A 1 102 ? -6.746 0.084 -18.484 1.00 98.12 102 ALA A O 1
ATOM 803 N N . GLN A 1 103 ? -7.977 0.610 -16.678 1.00 98.25 103 GLN A N 1
ATOM 804 C CA . GLN A 1 103 ? -8.802 -0.596 -16.697 1.00 98.25 103 GLN A CA 1
ATOM 805 C C . GLN A 1 103 ? -9.551 -0.737 -18.022 1.00 98.25 103 GLN A C 1
ATOM 807 O O . GLN A 1 103 ? -9.451 -1.776 -18.670 1.00 98.25 103 GLN A O 1
ATOM 812 N N . GLN A 1 104 ? -10.237 0.318 -18.471 1.00 97.94 104 GLN A N 1
ATOM 813 C CA . GLN A 1 104 ? -11.023 0.282 -19.704 1.00 97.94 104 GLN A CA 1
ATOM 814 C C . GLN A 1 104 ? -10.161 0.010 -20.942 1.00 97.94 104 GLN A C 1
ATOM 816 O O . GLN A 1 104 ? -10.564 -0.730 -21.838 1.00 97.94 104 GLN A O 1
ATOM 821 N N . ARG A 1 105 ? -8.981 0.631 -21.023 1.00 97.88 105 ARG A N 1
ATOM 822 C CA . ARG A 1 105 ? -8.102 0.516 -22.190 1.00 97.88 105 ARG A CA 1
ATOM 823 C C . ARG A 1 105 ? -7.369 -0.824 -22.230 1.00 97.88 105 ARG A C 1
ATOM 825 O O . ARG A 1 105 ? -7.196 -1.397 -23.310 1.00 97.88 105 ARG A O 1
ATOM 832 N N . HIS A 1 106 ? -6.884 -1.282 -21.080 1.00 97.69 106 HIS A N 1
ATOM 833 C CA . HIS A 1 106 ? -5.957 -2.405 -21.013 1.00 97.69 106 HIS A CA 1
ATOM 834 C C . HIS A 1 106 ? -6.633 -3.730 -20.661 1.00 97.69 106 HIS A C 1
ATOM 836 O O . HIS A 1 106 ? -6.266 -4.733 -21.266 1.00 97.69 106 HIS A O 1
ATOM 842 N N . PHE A 1 107 ? -7.615 -3.731 -19.756 1.00 97.25 107 PHE A N 1
ATOM 843 C CA . PHE A 1 107 ? -8.064 -4.941 -19.051 1.00 97.25 107 PHE A CA 1
ATOM 844 C C . PHE A 1 107 ? -9.573 -5.225 -19.125 1.00 97.25 107 PHE A C 1
ATOM 846 O O . PHE A 1 107 ? -10.016 -6.227 -18.575 1.00 97.25 107 PHE A O 1
ATOM 853 N N . ALA A 1 108 ? -10.379 -4.358 -19.742 1.00 97.25 108 ALA A N 1
ATOM 854 C CA . ALA A 1 108 ? -11.767 -4.690 -20.067 1.00 97.25 108 ALA A CA 1
ATOM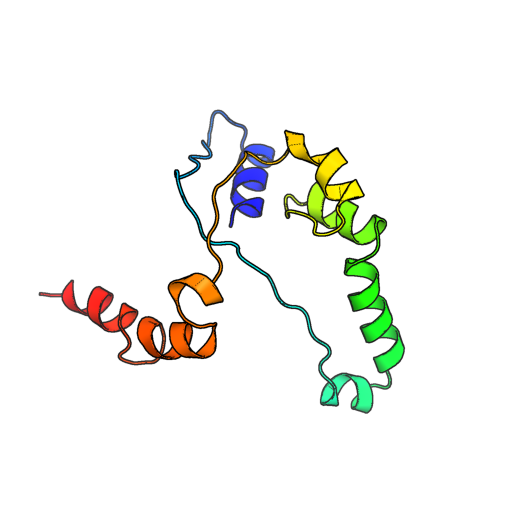 855 C C . ALA A 1 108 ? -11.822 -5.784 -21.146 1.00 97.25 108 ALA A C 1
ATOM 857 O O . ALA A 1 108 ? -10.873 -5.912 -21.919 1.00 97.25 108 ALA A O 1
ATOM 858 N N . ASP A 1 109 ? -12.938 -6.508 -21.236 1.00 95.81 109 ASP A N 1
ATOM 859 C CA . ASP A 1 109 ? -13.156 -7.523 -22.274 1.00 95.81 109 ASP A CA 1
ATOM 860 C C . ASP A 1 109 ? -12.897 -6.945 -23.680 1.00 95.81 109 ASP A C 1
ATOM 862 O O . ASP A 1 109 ? -13.430 -5.896 -24.058 1.00 95.81 109 ASP A O 1
ATOM 866 N N . GLY A 1 110 ? -12.047 -7.615 -24.462 1.00 94.06 110 GLY A N 1
ATOM 867 C CA . GLY A 1 110 ? -11.585 -7.143 -25.774 1.00 94.06 110 GLY A CA 1
ATOM 868 C C . GLY A 1 110 ? -10.536 -6.019 -25.713 1.00 94.06 110 GLY A C 1
ATOM 869 O O . GLY A 1 110 ? -10.208 -5.407 -26.737 1.00 94.06 110 GLY A O 1
ATOM 870 N N . GLY A 1 111 ? -10.009 -5.732 -24.523 1.00 95.88 111 GLY A N 1
ATOM 871 C CA . GLY A 1 111 ? -8.987 -4.729 -24.250 1.00 95.88 111 GLY A CA 1
ATOM 872 C C . GLY A 1 111 ? -7.629 -5.057 -24.870 1.00 95.88 111 GLY A C 1
ATOM 873 O O . GLY A 1 111 ? -7.449 -6.007 -25.635 1.00 95.88 111 GLY A O 1
ATOM 874 N N . LEU A 1 112 ? -6.622 -4.223 -24.593 1.00 96.50 112 LEU A N 1
ATOM 875 C CA . LEU A 1 112 ? -5.274 -4.470 -25.123 1.00 96.50 112 LEU A CA 1
ATOM 876 C C . LEU A 1 112 ? -4.680 -5.794 -24.638 1.00 96.50 112 LEU A C 1
ATOM 878 O O . LEU A 1 112 ? -4.028 -6.458 -25.438 1.00 96.50 112 LEU A O 1
ATOM 882 N N . PHE A 1 113 ? -4.907 -6.177 -23.380 1.00 96.31 113 PHE A N 1
ATOM 883 C CA . PHE A 1 113 ? -4.405 -7.438 -22.843 1.00 96.31 113 PHE A CA 1
ATOM 884 C C . PHE A 1 113 ? -4.922 -8.636 -23.648 1.00 96.31 113 PHE A C 1
ATOM 886 O O . PHE A 1 113 ? -4.112 -9.382 -24.197 1.00 96.31 113 PHE A O 1
ATOM 893 N N . ASP A 1 114 ? -6.240 -8.748 -23.834 1.00 95.69 114 ASP A N 1
ATOM 894 C CA . ASP A 1 114 ? -6.859 -9.831 -24.609 1.00 95.69 114 ASP A CA 1
ATOM 895 C C . ASP A 1 114 ? -6.335 -9.886 -26.043 1.00 95.69 114 ASP A C 1
ATOM 897 O O . ASP A 1 114 ? -6.050 -10.959 -26.574 1.00 95.69 114 ASP A O 1
ATOM 901 N N . ARG A 1 115 ? -6.159 -8.724 -26.682 1.00 93.56 115 ARG A N 1
ATOM 902 C CA . ARG A 1 115 ? -5.626 -8.641 -28.049 1.00 93.56 115 ARG A CA 1
ATOM 903 C C . ARG A 1 115 ? -4.173 -9.089 -28.139 1.00 93.56 115 ARG A C 1
ATOM 905 O O . ARG A 1 115 ? -3.811 -9.724 -29.117 1.00 93.56 115 ARG A O 1
ATOM 912 N N . MET A 1 116 ? -3.342 -8.776 -27.149 1.00 93.75 116 MET A N 1
ATOM 913 C CA . MET A 1 116 ? -1.958 -9.260 -27.125 1.00 93.75 116 MET A CA 1
ATOM 914 C C . MET A 1 116 ? -1.907 -10.767 -26.862 1.00 93.75 116 MET A C 1
ATOM 916 O O . MET A 1 116 ? -1.151 -11.476 -27.518 1.00 93.75 116 MET A O 1
ATOM 920 N N . TYR A 1 117 ? -2.740 -11.259 -25.944 1.00 91.06 117 TYR A N 1
ATOM 921 C CA . TYR A 1 117 ? -2.757 -12.668 -25.565 1.00 91.06 117 TYR A CA 1
ATOM 922 C C . TYR A 1 117 ? -3.292 -13.564 -26.697 1.00 91.06 117 TYR A C 1
ATOM 924 O O . TYR A 1 117 ? -2.656 -14.549 -27.066 1.00 91.06 117 TYR A O 1
ATOM 932 N N . SER A 1 118 ? -4.404 -13.172 -27.327 1.00 83.00 118 SER A N 1
ATOM 933 C CA . SER A 1 118 ? -5.068 -13.938 -28.400 1.00 83.00 118 SER A CA 1
ATOM 934 C C . SER A 1 118 ? -4.312 -13.982 -29.733 1.00 83.00 118 SER A C 1
ATOM 936 O O . SER A 1 118 ? -4.572 -14.859 -30.555 1.00 83.00 118 SER A O 1
ATOM 938 N N . VAL A 1 119 ? -3.358 -13.077 -29.973 1.00 63.19 119 VAL A N 1
ATOM 939 C CA . VAL A 1 119 ? -2.543 -13.081 -31.205 1.00 63.19 119 VAL A CA 1
ATOM 940 C C . VAL A 1 119 ? -1.509 -14.220 -31.218 1.00 63.19 119 VAL A C 1
ATOM 942 O O . VAL A 1 119 ? -0.972 -14.533 -32.276 1.00 63.19 119 VAL A O 1
ATOM 945 N N . THR A 1 120 ? -1.275 -14.895 -30.088 1.00 57.03 120 THR A N 1
ATOM 946 C CA . THR A 1 120 ? -0.247 -15.948 -29.971 1.00 57.03 120 THR A CA 1
ATOM 947 C C . THR A 1 120 ? -0.719 -17.337 -30.447 1.00 57.03 120 THR A C 1
ATOM 949 O O . THR A 1 120 ? 0.096 -18.246 -30.545 1.00 57.03 120 THR A O 1
ATOM 952 N N . GLU A 1 121 ? -1.998 -17.524 -30.804 1.00 51.78 121 GLU A N 1
ATOM 953 C CA . GLU A 1 121 ? -2.533 -18.812 -31.300 1.00 51.78 121 GLU A CA 1
ATOM 954 C C . GLU A 1 121 ? -2.647 -18.913 -32.842 1.00 51.78 121 GLU A C 1
ATOM 956 O O . GLU A 1 121 ? -3.635 -19.435 -33.364 1.00 51.78 121 GLU A O 1
ATOM 961 N N . ARG A 1 122 ? -1.666 -18.421 -33.613 1.00 43.12 122 ARG A N 1
ATOM 962 C CA . ARG A 1 122 ? -1.614 -18.656 -35.073 1.00 43.12 122 ARG A CA 1
ATOM 963 C C . ARG A 1 122 ? -0.276 -19.182 -35.553 1.00 43.12 122 ARG A C 1
ATOM 965 O O . ARG A 1 122 ? 0.755 -18.612 -35.140 1.00 43.12 122 ARG A O 1
#

Sequence (122 aa):
WENEALLAIHELGPDQVELVVPPISILAEPSVALVDTVVDKKGTRKLAEAYLQYLYTPAGQALAARHHFRPRDTDVAAKHQSDFQPLTTFTIDQVFGGWQQAQQRHFADGGLFDRMYSVTER

pLDDT: mean 94.75, std 8.11, range [43.12, 98.69]

Secondary structure (DSSP, 8-state):
-HHHHHHHHHHH-TTT------SSEE---------HHHHHHHT-HHHHHHHHHHHTSHHHHHHHHHTTPPPSSHHHHHHTGGGS----EE-HHHHHSSHHHHIIIIISTTSHHHHHHHTT--

Radius of gyration: 18.92 Å; chains: 1; bounding box: 48×30×50 Å

Foldseek 3Di:
DQLVLLVCCVPVNCVVDPDDADQEEADDDDDDDDPVVVCVVVVNVVVVVVVVVVCLDLVVQLVCVVSVHQGPPPVSNVVSVVVDDDHHHDYCCRPQVDDVSCCVQAPPVVHVVCVVVVVPPD